Protein AF-A0A9P6UNX4-F1 (afdb_monomer_lite)

Radius of gyration: 16.59 Å; chains: 1; bounding box: 33×43×35 Å

Organism: NCBI:txid64522

Secondary structure (DSSP, 8-state):
---HHHHTTSHHHHTTTTHHHHHS-TT--EEE-TTSPP-SSEEEPPSS--HHHHHHHHHHHHHHHHHHHHHHHHHHH-GGGGS---------GGGGS--

pLDDT: mean 73.72, std 16.14, range [35.56, 93.69]

Sequence (99 aa):
MHNSTAYKRIYLYQDEATFPRQLFQGHEYLLADAAYSLSETVMPRYRNGTSGQVRFNSLLGSIRATIENAFGMLQLKFQSLQNHPVQVHCRSVLDSVAS

Foldseek 3Di:
DDDLVVVCVDPCNVCVPPPCPVPDDQPAADEADPSDDDDSRYDYQDPDDDPVSVVVNVVSVVVVVVVVVVVVVVCVVDVVVVPDPPPPDDDPPPPPPPD

Structure (mmCIF, N/CA/C/O backbone):
data_AF-A0A9P6UNX4-F1
#
_entry.id   AF-A0A9P6UNX4-F1
#
loop_
_atom_site.group_PDB
_atom_site.id
_atom_site.type_symbol
_atom_site.label_atom_id
_atom_site.label_alt_id
_atom_site.label_comp_id
_atom_site.label_asym_id
_atom_site.label_entity_id
_atom_site.label_seq_id
_atom_site.pdbx_PDB_ins_code
_atom_site.Cartn_x
_atom_site.Cartn_y
_atom_site.Cartn_z
_atom_site.occupancy
_atom_site.B_iso_or_equiv
_atom_site.auth_seq_id
_atom_site.auth_comp_id
_atom_site.auth_asym_id
_atom_site.auth_atom_id
_atom_site.pdbx_PDB_model_num
ATOM 1 N N . MET A 1 1 ? 1.716 3.872 14.802 1.00 39.97 1 MET A N 1
ATOM 2 C CA . MET A 1 1 ? 2.881 2.966 14.937 1.00 39.97 1 MET A CA 1
ATOM 3 C C . MET A 1 1 ? 2.627 1.763 14.027 1.00 39.97 1 MET A C 1
ATOM 5 O O . MET A 1 1 ? 1.689 1.024 14.288 1.00 39.97 1 MET A O 1
ATOM 9 N N . HIS A 1 2 ? 3.334 1.628 12.899 1.00 45.84 2 HIS A N 1
ATOM 10 C CA . HIS A 1 2 ? 3.086 0.542 11.935 1.00 45.84 2 HIS A CA 1
ATOM 11 C C . HIS A 1 2 ? 3.782 -0.733 12.430 1.00 45.84 2 HIS A C 1
ATOM 13 O O . HIS A 1 2 ? 5.003 -0.845 12.362 1.00 45.84 2 HIS A O 1
ATOM 19 N N . ASN A 1 3 ? 3.016 -1.667 12.996 1.00 48.94 3 ASN A N 1
ATOM 20 C CA . ASN A 1 3 ? 3.547 -2.916 13.536 1.00 48.94 3 ASN A CA 1
ATOM 21 C C . ASN A 1 3 ? 3.634 -3.963 12.416 1.00 48.94 3 ASN A C 1
ATOM 23 O O . ASN A 1 3 ? 2.661 -4.662 12.139 1.00 48.94 3 ASN A O 1
ATOM 27 N N . SER A 1 4 ? 4.796 -4.076 11.768 1.00 54.12 4 SER A N 1
ATOM 28 C CA . SER A 1 4 ? 5.061 -5.085 10.725 1.00 54.12 4 SER A CA 1
ATOM 29 C C . SER A 1 4 ? 4.786 -6.519 11.202 1.00 54.12 4 SER A C 1
ATOM 31 O O . SER A 1 4 ? 4.428 -7.385 10.409 1.00 54.12 4 SER A O 1
ATOM 33 N N . THR A 1 5 ? 4.853 -6.760 12.513 1.00 59.97 5 THR A N 1
ATOM 34 C CA . THR A 1 5 ? 4.509 -8.036 13.154 1.00 59.97 5 THR A CA 1
ATOM 35 C C . THR A 1 5 ? 3.028 -8.394 13.029 1.00 59.97 5 THR A C 1
ATOM 37 O O . THR A 1 5 ? 2.699 -9.572 12.943 1.00 59.97 5 THR A O 1
ATOM 40 N N . ALA A 1 6 ? 2.123 -7.408 13.015 1.00 61.56 6 ALA A N 1
ATOM 41 C CA . ALA A 1 6 ? 0.691 -7.656 12.840 1.00 61.56 6 ALA A CA 1
ATOM 42 C C . ALA A 1 6 ? 0.386 -8.123 11.412 1.00 61.56 6 ALA A C 1
ATOM 44 O O . ALA A 1 6 ? -0.403 -9.041 11.225 1.00 61.56 6 ALA A O 1
ATOM 45 N N . TYR A 1 7 ? 1.082 -7.561 10.420 1.00 62.56 7 TYR A N 1
ATOM 46 C CA . TYR A 1 7 ? 0.965 -8.010 9.036 1.00 62.56 7 TYR A CA 1
ATOM 47 C C . TYR A 1 7 ? 1.495 -9.440 8.845 1.00 62.56 7 TYR A C 1
ATOM 49 O O . TYR A 1 7 ? 0.840 -10.268 8.228 1.00 62.56 7 TYR A O 1
ATOM 57 N N . LYS A 1 8 ? 2.614 -9.803 9.484 1.00 65.56 8 LYS A N 1
ATOM 58 C CA . LYS A 1 8 ? 3.103 -11.196 9.447 1.00 65.56 8 LYS A CA 1
ATOM 59 C C . LYS A 1 8 ? 2.153 -12.219 10.089 1.00 65.56 8 LYS A C 1
ATOM 61 O O . LYS A 1 8 ? 2.357 -13.425 9.968 1.00 65.56 8 LYS A O 1
ATOM 66 N N . ARG A 1 9 ? 1.147 -11.744 10.825 1.00 64.31 9 ARG A N 1
ATOM 67 C CA . ARG A 1 9 ? 0.146 -12.564 11.514 1.00 64.31 9 ARG A CA 1
ATOM 68 C C . ARG A 1 9 ? -1.167 -12.692 10.754 1.00 64.31 9 ARG A C 1
ATOM 70 O O . ARG A 1 9 ? -1.991 -13.501 11.164 1.00 64.31 9 ARG A O 1
ATOM 77 N N . ILE A 1 10 ? -1.382 -11.917 9.691 1.00 66.56 10 ILE A N 1
ATOM 78 C CA . ILE A 1 10 ? -2.589 -12.064 8.879 1.00 66.56 10 ILE A CA 1
ATOM 79 C C . ILE A 1 10 ? -2.389 -13.149 7.822 1.00 66.56 10 ILE A C 1
ATOM 81 O O . ILE A 1 10 ? -1.295 -13.316 7.282 1.00 66.56 10 ILE A O 1
ATOM 85 N N . TYR A 1 11 ? -3.469 -13.868 7.517 1.00 65.25 11 TYR A N 1
ATOM 86 C CA . TYR A 1 11 ? -3.471 -15.000 6.585 1.00 65.25 11 TYR A CA 1
ATOM 87 C C . TYR A 1 11 ? -2.917 -14.636 5.194 1.00 65.25 11 TYR A C 1
ATOM 89 O O . TYR A 1 11 ? -2.206 -15.431 4.590 1.00 65.25 11 TYR A O 1
ATOM 97 N N . LEU A 1 12 ? -3.115 -13.377 4.773 1.00 65.44 12 LEU A N 1
ATOM 98 C CA . LEU A 1 12 ? -2.526 -12.783 3.565 1.00 65.44 12 LEU A CA 1
ATOM 99 C C . LEU A 1 12 ? -0.999 -12.957 3.454 1.00 65.44 12 LEU A C 1
ATOM 101 O O . LEU A 1 12 ? -0.497 -13.071 2.344 1.00 65.44 12 LEU A O 1
ATOM 105 N N . TYR A 1 13 ? -0.270 -12.949 4.575 1.00 66.19 13 TYR A N 1
ATOM 106 C CA . TYR A 1 13 ? 1.191 -13.087 4.595 1.00 66.19 13 TYR A CA 1
ATOM 107 C C . TYR A 1 13 ? 1.664 -14.512 4.910 1.00 66.19 13 TYR A C 1
ATOM 109 O O . TYR A 1 13 ? 2.759 -14.900 4.523 1.00 66.19 13 TYR A O 1
ATOM 117 N N . GLN A 1 14 ? 0.883 -15.291 5.663 1.00 65.00 14 GLN A N 1
ATOM 118 C CA . GLN A 1 14 ? 1.306 -16.628 6.103 1.00 65.00 14 GLN A CA 1
ATOM 119 C C . GLN A 1 14 ? 1.151 -17.696 5.019 1.00 65.00 14 GLN A C 1
ATOM 121 O O . GLN A 1 14 ? 1.857 -18.699 5.060 1.00 65.00 14 GLN A O 1
ATOM 126 N N . ASP A 1 15 ? 0.261 -17.470 4.054 1.00 64.94 15 ASP A N 1
ATOM 127 C CA . ASP A 1 15 ? -0.030 -18.404 2.970 1.00 64.94 15 ASP A CA 1
ATOM 128 C C . ASP A 1 15 ? 0.245 -17.766 1.596 1.00 64.94 15 ASP A C 1
ATOM 130 O O . ASP A 1 15 ? -0.613 -17.716 0.713 1.00 64.94 15 ASP A O 1
ATOM 134 N N . GLU A 1 16 ? 1.462 -17.237 1.410 1.00 57.22 16 GLU A N 1
ATOM 135 C CA . GLU A 1 16 ? 1.897 -16.629 0.137 1.00 57.22 16 GLU A CA 1
ATOM 136 C C . GLU A 1 16 ? 1.832 -17.608 -1.053 1.00 57.22 16 GLU A C 1
ATOM 138 O O . GLU A 1 16 ? 1.761 -17.174 -2.200 1.00 57.22 16 GLU A O 1
ATOM 143 N N . ALA A 1 17 ? 1.831 -18.922 -0.811 1.00 55.34 17 ALA A N 1
ATOM 144 C CA . ALA A 1 17 ? 1.780 -19.928 -1.870 1.00 55.34 17 ALA A CA 1
ATOM 145 C C . ALA A 1 17 ? 0.356 -20.176 -2.401 1.00 55.34 17 ALA A C 1
ATOM 147 O O . ALA A 1 17 ? 0.183 -20.398 -3.603 1.00 55.34 17 ALA A O 1
ATOM 148 N N . THR A 1 18 ? -0.660 -20.126 -1.533 1.00 55.09 18 THR A N 1
ATOM 149 C CA . THR A 1 18 ? -2.036 -20.531 -1.877 1.00 55.09 18 THR A CA 1
ATOM 150 C C . THR A 1 18 ? -2.961 -19.330 -2.057 1.00 55.09 18 THR A C 1
ATOM 152 O O . THR A 1 18 ? -3.838 -19.335 -2.921 1.00 55.09 18 THR A O 1
ATOM 155 N N . PHE A 1 19 ? -2.750 -18.264 -1.285 1.00 62.47 19 PHE A N 1
ATOM 156 C CA . PHE A 1 19 ? -3.707 -17.168 -1.169 1.00 62.47 19 PHE A CA 1
ATOM 157 C C . PHE A 1 19 ? -3.685 -16.161 -2.332 1.00 62.47 19 PHE A C 1
ATOM 159 O O . PHE A 1 19 ? -4.763 -15.798 -2.813 1.00 62.47 19 PHE A O 1
ATOM 166 N N . PRO A 1 20 ? -2.517 -15.737 -2.868 1.00 61.56 20 PRO A N 1
ATOM 167 C CA . PRO A 1 20 ? -2.475 -14.783 -3.973 1.00 61.56 20 PRO A CA 1
ATOM 168 C C . PRO A 1 20 ? -3.242 -15.246 -5.213 1.00 61.56 20 PRO A C 1
ATOM 170 O O . PRO A 1 20 ? -3.939 -14.450 -5.828 1.00 61.56 20 PRO A O 1
ATOM 173 N N . ARG A 1 21 ? -3.172 -16.544 -5.539 1.00 62.41 21 ARG A N 1
ATOM 174 C CA . ARG A 1 21 ? -3.812 -17.121 -6.734 1.00 62.41 21 ARG A CA 1
ATOM 175 C C . ARG A 1 21 ? -5.327 -17.270 -6.615 1.00 62.41 21 ARG A C 1
ATOM 177 O O . ARG A 1 21 ? -5.994 -17.420 -7.631 1.00 62.41 21 ARG A O 1
ATOM 184 N N . GLN A 1 22 ? -5.855 -17.297 -5.391 1.00 65.06 22 GLN A N 1
ATOM 185 C CA . GLN A 1 22 ? -7.287 -17.472 -5.137 1.00 65.06 22 GLN A CA 1
ATOM 186 C C . GLN A 1 22 ? -8.014 -16.137 -4.964 1.00 65.06 22 GLN A C 1
ATOM 188 O O . GLN A 1 22 ? -9.201 -16.059 -5.273 1.00 65.06 22 GLN A O 1
ATOM 193 N N . LEU A 1 23 ? -7.321 -15.103 -4.471 1.00 67.06 23 LEU A N 1
ATOM 194 C CA . LEU A 1 23 ? -7.927 -13.802 -4.182 1.00 67.06 23 LEU A CA 1
ATOM 195 C C . LEU A 1 23 ? -7.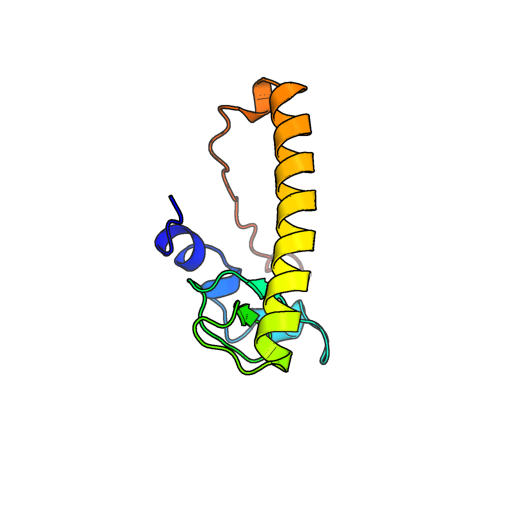685 -12.743 -5.255 1.00 67.06 23 LEU A C 1
ATOM 197 O O . LEU A 1 23 ? -8.508 -11.845 -5.392 1.00 67.06 23 LEU A O 1
ATOM 201 N N . PHE A 1 24 ? -6.559 -12.831 -5.965 1.00 72.69 24 PHE A N 1
ATOM 202 C CA . PHE A 1 24 ? -6.192 -11.892 -7.014 1.00 72.69 24 PHE A CA 1
ATOM 203 C C . PHE A 1 24 ? -6.221 -12.611 -8.361 1.00 72.69 24 PHE A C 1
ATOM 205 O O . PHE A 1 24 ? -5.559 -13.631 -8.565 1.00 72.69 24 PHE A O 1
ATOM 212 N N . GLN A 1 25 ? -6.986 -12.074 -9.303 1.00 77.19 25 GLN A N 1
ATOM 213 C CA . GLN A 1 25 ? -6.876 -12.434 -10.712 1.00 77.19 25 GLN A CA 1
ATOM 214 C C . GLN A 1 25 ? -5.580 -11.843 -11.292 1.00 77.19 25 GLN A C 1
ATOM 216 O O . GLN A 1 25 ? -4.959 -10.978 -10.680 1.00 77.19 25 GLN A O 1
ATOM 221 N N . GLY A 1 26 ? -5.155 -12.284 -12.484 1.00 75.50 26 GLY A N 1
ATOM 222 C CA . GLY A 1 26 ? -3.815 -12.012 -13.046 1.00 75.50 26 GLY A CA 1
ATOM 223 C C . GLY A 1 26 ? -3.379 -10.540 -13.200 1.00 75.50 26 GLY A C 1
ATOM 224 O O . GLY A 1 26 ? -2.243 -10.289 -13.595 1.00 75.50 26 GLY A O 1
ATOM 225 N N . HIS A 1 27 ? -4.244 -9.573 -12.887 1.00 80.25 27 HIS A N 1
ATOM 226 C CA . HIS A 1 27 ? -3.972 -8.134 -12.936 1.00 80.25 27 HIS A CA 1
ATOM 227 C C . HIS A 1 27 ? -4.429 -7.379 -11.680 1.00 80.25 27 HIS A C 1
ATOM 229 O O . HIS A 1 27 ? -4.547 -6.152 -11.703 1.00 80.25 27 HIS A O 1
ATOM 235 N N . GLU A 1 28 ? -4.713 -8.090 -10.594 1.00 82.75 28 GLU A N 1
ATOM 236 C CA . GLU A 1 28 ? -5.113 -7.485 -9.333 1.00 82.75 28 GLU A CA 1
ATOM 237 C C . GLU A 1 28 ? -3.927 -7.437 -8.371 1.00 82.75 28 GLU A C 1
ATOM 239 O O . GLU A 1 28 ? -3.160 -8.390 -8.237 1.00 82.75 28 GLU A O 1
ATOM 244 N N . TYR A 1 29 ? -3.778 -6.298 -7.697 1.00 83.69 29 TYR A N 1
ATOM 245 C CA . TYR A 1 29 ? -2.651 -6.038 -6.813 1.00 83.69 29 TYR A CA 1
ATOM 246 C C . TYR A 1 29 ? -3.135 -5.421 -5.505 1.00 83.69 29 TYR A C 1
ATOM 248 O O . TYR A 1 29 ? -3.932 -4.480 -5.488 1.00 83.69 29 TYR A O 1
ATOM 256 N N . LEU A 1 30 ? -2.586 -5.901 -4.396 1.00 83.88 30 LEU A N 1
ATOM 257 C CA . LEU A 1 30 ? -2.671 -5.263 -3.098 1.00 83.88 30 LEU A CA 1
ATOM 258 C C . LEU A 1 30 ? -1.699 -4.084 -3.046 1.00 83.88 30 LEU A C 1
ATOM 260 O O . LEU A 1 30 ? -0.479 -4.257 -3.049 1.00 83.88 30 LEU A O 1
ATOM 264 N N . LEU A 1 31 ? -2.245 -2.875 -2.946 1.00 87.62 31 LEU A N 1
ATOM 265 C CA . LEU A 1 31 ? -1.450 -1.675 -2.719 1.00 87.62 31 LEU A CA 1
ATOM 266 C C . LEU A 1 31 ? -1.061 -1.592 -1.243 1.00 87.62 31 LEU A C 1
ATOM 268 O O . LEU A 1 31 ? -1.926 -1.564 -0.366 1.00 87.62 31 LEU A O 1
ATOM 272 N N . ALA A 1 32 ? 0.240 -1.545 -0.971 1.00 82.38 32 ALA A N 1
ATOM 273 C CA . ALA A 1 32 ? 0.759 -1.700 0.379 1.00 82.38 32 ALA A CA 1
ATOM 274 C C . ALA A 1 32 ? 1.705 -0.568 0.805 1.00 82.38 32 ALA A C 1
ATOM 276 O O . ALA A 1 32 ? 2.237 0.200 -0.002 1.00 82.38 32 ALA A O 1
ATOM 277 N N . ASP A 1 33 ? 1.926 -0.459 2.114 1.00 81.88 33 ASP A N 1
ATOM 278 C CA . ASP A 1 33 ? 2.915 0.469 2.661 1.00 81.88 33 ASP A CA 1
ATOM 279 C C . ASP A 1 33 ? 4.348 -0.006 2.342 1.00 81.88 33 ASP A C 1
ATOM 281 O O . ASP A 1 33 ? 4.587 -1.176 2.052 1.00 81.88 33 ASP A O 1
ATOM 285 N N . ALA A 1 34 ? 5.333 0.886 2.449 1.00 79.56 34 ALA A N 1
ATOM 286 C CA . ALA A 1 34 ? 6.749 0.575 2.253 1.00 79.56 34 ALA A CA 1
ATOM 287 C C . ALA A 1 34 ? 7.320 -0.418 3.290 1.00 79.56 34 ALA A C 1
ATOM 289 O O . ALA A 1 34 ? 8.477 -0.834 3.173 1.00 79.56 34 ALA A O 1
ATOM 290 N N . ALA A 1 35 ? 6.559 -0.754 4.337 1.00 76.25 35 ALA A N 1
ATOM 291 C CA . ALA A 1 35 ? 6.879 -1.824 5.283 1.00 76.25 35 ALA A CA 1
ATOM 292 C C . ALA A 1 35 ? 6.641 -3.243 4.724 1.00 76.25 35 ALA A C 1
ATOM 294 O O . ALA A 1 35 ? 7.094 -4.210 5.336 1.00 76.25 35 ALA A O 1
ATOM 295 N N . TYR A 1 36 ? 5.932 -3.368 3.600 1.00 77.56 36 TYR A N 1
ATOM 296 C CA . TYR A 1 36 ? 5.592 -4.639 2.967 1.00 77.56 36 TYR A CA 1
ATOM 297 C C . TYR A 1 36 ? 6.653 -5.019 1.930 1.00 77.56 36 TYR A C 1
ATOM 299 O O . TYR A 1 36 ? 7.255 -4.149 1.296 1.00 77.56 36 TYR A O 1
ATOM 307 N N . SER A 1 37 ? 6.876 -6.322 1.756 1.00 80.50 37 SER A N 1
ATOM 308 C CA . SER A 1 37 ? 7.730 -6.844 0.686 1.00 80.50 37 SER A CA 1
ATOM 309 C C . SER A 1 37 ? 6.994 -6.803 -0.654 1.00 80.50 37 SER A C 1
ATOM 311 O O . SER A 1 37 ? 5.788 -7.034 -0.704 1.00 80.50 37 SER A O 1
ATOM 313 N N . LEU A 1 38 ? 7.725 -6.515 -1.731 1.00 84.44 38 LEU A N 1
ATOM 314 C CA . LEU A 1 38 ? 7.219 -6.628 -3.100 1.00 84.44 38 LEU A CA 1
ATOM 315 C C . LEU A 1 38 ? 7.015 -8.110 -3.448 1.00 84.44 38 LEU A C 1
ATOM 317 O O . LEU A 1 38 ? 7.916 -8.915 -3.213 1.00 84.44 38 LEU A O 1
ATOM 321 N N . SER A 1 39 ? 5.870 -8.446 -4.035 1.00 79.88 39 SER A N 1
ATOM 322 C CA . SER A 1 39 ? 5.571 -9.779 -4.572 1.00 79.88 39 SER A CA 1
ATOM 323 C C . SER A 1 39 ? 4.753 -9.669 -5.865 1.00 79.88 39 SER A C 1
ATOM 325 O O . SER A 1 39 ? 4.468 -8.563 -6.323 1.00 79.88 39 SER A O 1
ATOM 327 N N . GLU A 1 40 ? 4.373 -10.802 -6.466 1.00 80.44 40 GLU A N 1
ATOM 328 C CA . GLU A 1 40 ? 3.555 -10.830 -7.692 1.00 80.44 40 GLU A CA 1
ATOM 329 C C . GLU A 1 40 ? 2.214 -10.101 -7.540 1.00 80.44 40 GLU A C 1
ATOM 331 O O . GLU A 1 40 ? 1.728 -9.509 -8.498 1.00 80.44 40 GLU A O 1
ATOM 336 N N . THR A 1 41 ? 1.637 -10.107 -6.339 1.00 79.88 41 THR A N 1
ATOM 337 C CA . THR A 1 41 ? 0.327 -9.508 -6.060 1.00 79.88 41 THR A CA 1
ATOM 338 C C . THR A 1 41 ? 0.386 -8.390 -5.026 1.00 79.88 41 THR A C 1
ATOM 340 O O . THR A 1 41 ? -0.633 -7.762 -4.772 1.00 79.88 41 THR A O 1
ATOM 343 N N . VAL A 1 42 ? 1.544 -8.094 -4.424 1.00 83.19 42 VAL A N 1
ATOM 344 C CA . VAL A 1 42 ? 1.691 -7.021 -3.427 1.00 83.19 42 VAL A CA 1
ATOM 345 C C . VAL A 1 42 ? 2.629 -5.949 -3.954 1.00 83.19 42 VAL A C 1
ATOM 347 O O . VAL A 1 42 ? 3.819 -6.188 -4.155 1.00 83.19 42 VAL A O 1
ATOM 350 N N . MET A 1 43 ? 2.101 -4.738 -4.116 1.00 88.38 43 MET A N 1
ATOM 351 C CA . MET A 1 43 ? 2.826 -3.582 -4.627 1.00 88.38 43 MET A CA 1
ATOM 352 C C . MET A 1 43 ? 3.014 -2.534 -3.518 1.00 88.38 43 MET A C 1
ATOM 354 O O . MET A 1 43 ? 2.125 -1.705 -3.283 1.00 88.38 43 MET A O 1
ATOM 358 N N . PRO A 1 44 ? 4.153 -2.554 -2.800 1.00 88.25 44 PRO A N 1
ATOM 359 C CA . PRO A 1 44 ? 4.447 -1.566 -1.777 1.00 88.25 44 PRO A CA 1
ATOM 360 C C . PRO A 1 44 ? 4.800 -0.207 -2.389 1.00 88.25 44 PRO A C 1
ATOM 362 O O . PRO A 1 44 ? 5.298 -0.100 -3.512 1.00 88.25 44 PRO A O 1
ATOM 365 N N . ARG A 1 45 ? 4.616 0.855 -1.601 1.00 89.81 45 ARG A N 1
ATOM 366 C CA . ARG A 1 45 ? 5.149 2.186 -1.917 1.00 89.81 45 ARG A CA 1
ATOM 367 C C . ARG A 1 45 ? 6.665 2.120 -2.159 1.00 89.81 45 ARG A C 1
ATOM 369 O O . ARG A 1 45 ? 7.415 1.584 -1.342 1.00 89.81 45 ARG A O 1
ATOM 376 N N . TYR A 1 46 ? 7.135 2.776 -3.219 1.00 89.69 46 TYR A N 1
ATOM 377 C CA . TYR A 1 46 ? 8.566 2.904 -3.500 1.00 89.69 46 TYR A CA 1
ATOM 378 C C . TYR A 1 46 ? 9.242 3.844 -2.494 1.00 89.69 46 TYR A C 1
ATOM 380 O O . TYR A 1 46 ? 8.746 4.940 -2.248 1.00 89.69 46 TYR A O 1
ATOM 388 N N . ARG A 1 47 ? 10.395 3.458 -1.934 1.00 82.88 47 ARG A N 1
ATOM 389 C CA . ARG A 1 47 ? 11.165 4.334 -1.025 1.00 82.88 47 ARG A CA 1
ATOM 390 C C . ARG A 1 47 ? 11.976 5.389 -1.782 1.00 82.88 47 ARG A C 1
ATOM 392 O O . ARG A 1 47 ? 11.921 6.555 -1.421 1.00 82.88 47 ARG A O 1
ATOM 399 N N . ASN A 1 48 ? 12.648 4.978 -2.860 1.00 81.44 48 ASN A N 1
ATOM 400 C CA . ASN A 1 48 ? 13.451 5.833 -3.739 1.00 81.44 48 ASN A CA 1
ATOM 401 C C . ASN A 1 48 ? 13.028 5.575 -5.187 1.00 81.44 48 ASN A C 1
ATOM 403 O O . ASN A 1 48 ? 13.475 4.607 -5.797 1.00 81.44 48 ASN A O 1
ATOM 407 N N . GLY A 1 49 ? 12.095 6.384 -5.688 1.00 78.00 49 GLY A N 1
ATOM 408 C CA . GLY A 1 49 ? 11.450 6.145 -6.973 1.00 78.00 49 GLY A CA 1
ATOM 409 C C . GLY A 1 49 ? 11.995 6.999 -8.118 1.00 78.00 49 GLY A C 1
ATOM 410 O O . GLY A 1 49 ? 12.349 8.157 -7.916 1.00 78.00 49 GLY A O 1
ATOM 411 N N . THR A 1 50 ? 11.974 6.469 -9.341 1.00 90.50 50 THR A N 1
ATOM 412 C CA . THR A 1 50 ? 12.000 7.271 -10.576 1.00 90.50 50 THR A CA 1
ATOM 413 C C . THR A 1 50 ? 10.755 8.167 -10.668 1.00 90.50 50 THR A C 1
ATOM 415 O O . THR A 1 50 ? 9.803 8.008 -9.901 1.00 90.50 50 THR A O 1
ATOM 418 N N . SER A 1 51 ? 10.706 9.099 -11.625 1.00 89.06 51 SER A N 1
ATOM 419 C CA . SER A 1 51 ? 9.564 10.019 -11.802 1.00 89.06 51 SER A CA 1
ATOM 420 C C . SER A 1 51 ? 8.202 9.303 -11.870 1.00 89.06 51 SER A C 1
ATOM 422 O O . SER A 1 51 ? 7.236 9.743 -11.242 1.00 89.06 51 SER A O 1
ATOM 424 N N . GLY A 1 52 ? 8.129 8.155 -12.553 1.00 90.19 52 GLY A N 1
ATOM 425 C CA . GLY A 1 52 ? 6.920 7.327 -12.616 1.00 90.19 52 GLY A CA 1
ATOM 426 C C . GLY A 1 52 ? 6.527 6.720 -11.264 1.00 90.19 52 GLY A C 1
ATOM 427 O O . GLY A 1 52 ? 5.355 6.730 -10.891 1.00 90.19 52 GLY A O 1
ATOM 428 N N . GLN A 1 53 ? 7.508 6.262 -10.487 1.0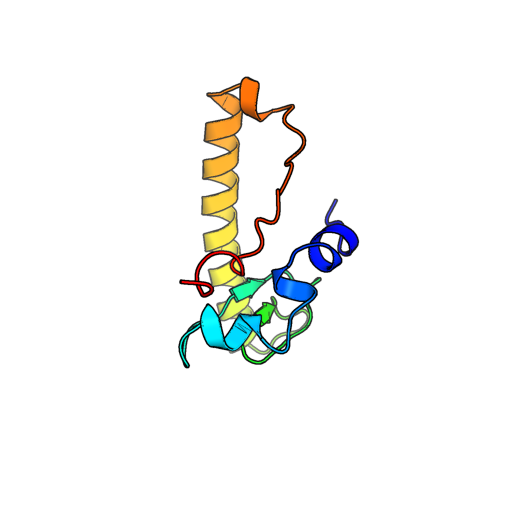0 91.31 53 GLN A N 1
ATOM 429 C CA . GLN A 1 53 ? 7.299 5.691 -9.153 1.00 91.31 53 GLN A CA 1
ATOM 430 C C . GLN A 1 53 ? 6.902 6.765 -8.129 1.00 91.31 53 GLN A C 1
ATOM 432 O O . GLN A 1 53 ? 6.071 6.511 -7.258 1.00 91.31 53 GLN A O 1
ATOM 437 N N . VAL A 1 54 ? 7.414 7.993 -8.265 1.00 92.31 54 VAL A N 1
ATOM 438 C CA . VAL A 1 54 ? 6.966 9.145 -7.465 1.00 92.31 54 VAL A CA 1
ATOM 439 C C . VAL A 1 54 ? 5.502 9.471 -7.761 1.00 92.31 54 VAL A C 1
ATOM 441 O O . VAL A 1 54 ? 4.716 9.658 -6.831 1.00 92.31 54 VAL A O 1
ATOM 444 N N . ARG A 1 55 ? 5.100 9.473 -9.040 1.00 93.19 55 ARG A N 1
ATOM 445 C CA . ARG A 1 55 ? 3.695 9.674 -9.430 1.00 93.19 55 ARG A CA 1
ATOM 446 C C . ARG A 1 55 ? 2.789 8.578 -8.867 1.00 93.19 55 ARG A C 1
ATOM 448 O O . ARG A 1 55 ? 1.740 8.892 -8.310 1.00 93.19 55 ARG A O 1
ATOM 455 N N . PHE A 1 56 ? 3.209 7.317 -8.953 1.00 91.62 56 PHE A N 1
ATOM 456 C CA . PHE A 1 56 ? 2.504 6.199 -8.322 1.00 91.62 56 PHE A CA 1
ATOM 457 C C . PHE A 1 56 ? 2.346 6.410 -6.807 1.00 91.62 56 PHE A C 1
ATOM 459 O O . PHE A 1 56 ? 1.236 6.349 -6.284 1.00 91.62 56 PHE A O 1
ATOM 466 N N . ASN A 1 57 ? 3.431 6.745 -6.104 1.00 92.38 57 ASN A N 1
ATOM 467 C CA . ASN A 1 57 ? 3.413 6.986 -4.660 1.00 92.38 57 ASN A CA 1
ATOM 468 C C . ASN A 1 57 ? 2.488 8.141 -4.249 1.00 92.38 57 ASN A C 1
ATOM 470 O O . ASN A 1 57 ? 1.899 8.094 -3.164 1.00 92.38 57 ASN A O 1
ATOM 474 N N . SER A 1 58 ? 2.395 9.178 -5.087 1.00 92.38 58 SER A N 1
ATOM 475 C CA . SER A 1 58 ? 1.505 10.324 -4.890 1.00 92.38 58 SER A CA 1
ATOM 476 C C . SER A 1 58 ? 0.037 9.907 -4.990 1.00 92.38 58 SER A C 1
ATOM 478 O O . SER A 1 58 ? -0.736 10.190 -4.074 1.00 92.38 58 SER A O 1
ATOM 480 N N . LEU A 1 59 ? -0.327 9.144 -6.026 1.00 93.12 59 LEU A N 1
ATOM 481 C CA . LEU A 1 59 ? -1.678 8.596 -6.191 1.00 93.12 59 LEU A CA 1
ATOM 482 C C . LEU A 1 59 ? -2.056 7.671 -5.028 1.00 93.12 59 LEU A C 1
ATOM 484 O O . LEU A 1 59 ? -3.106 7.848 -4.413 1.00 93.12 59 LEU A O 1
ATOM 488 N N . LEU A 1 60 ? -1.161 6.748 -4.665 1.00 91.81 60 LEU A N 1
ATOM 489 C CA . LEU A 1 60 ? -1.351 5.859 -3.519 1.00 91.81 60 LEU A CA 1
ATOM 490 C C . LEU A 1 60 ? -1.532 6.647 -2.211 1.00 91.81 60 LEU A C 1
ATOM 492 O O . LEU A 1 60 ? -2.382 6.316 -1.388 1.00 91.81 60 LEU A O 1
ATOM 496 N N . GLY A 1 61 ? -0.757 7.720 -2.029 1.00 90.50 61 GLY A N 1
ATOM 497 C CA . GLY A 1 61 ? -0.885 8.619 -0.883 1.00 90.50 61 GLY A CA 1
ATOM 498 C C . GLY A 1 61 ? -2.234 9.338 -0.829 1.00 90.50 61 GLY A C 1
ATOM 499 O O . GLY A 1 61 ? -2.820 9.436 0.244 1.00 90.50 61 GLY A O 1
ATOM 500 N N . SER A 1 62 ? -2.745 9.796 -1.973 1.00 92.69 62 SER A N 1
ATOM 501 C CA . SER A 1 62 ? -4.051 10.457 -2.062 1.00 92.69 62 SER A CA 1
ATOM 502 C C . SER A 1 62 ? -5.193 9.514 -1.683 1.00 92.69 62 SER A C 1
ATOM 504 O O . SER A 1 62 ? -6.017 9.873 -0.845 1.00 92.69 62 SER A O 1
ATOM 506 N N . ILE A 1 63 ? -5.193 8.287 -2.215 1.00 90.25 63 ILE A N 1
ATOM 507 C CA . ILE A 1 63 ? -6.194 7.261 -1.878 1.00 90.25 63 ILE A CA 1
ATOM 508 C C . ILE A 1 63 ? -6.167 6.963 -0.377 1.00 90.25 63 ILE A C 1
ATOM 510 O O . ILE A 1 63 ? -7.209 6.939 0.279 1.00 90.25 63 ILE A O 1
ATOM 514 N N . ARG A 1 64 ? -4.967 6.789 0.189 1.00 89.44 64 ARG A N 1
ATOM 515 C CA . ARG A 1 64 ? -4.792 6.545 1.622 1.00 89.44 64 ARG A CA 1
ATOM 516 C C . ARG A 1 64 ? -5.347 7.687 2.470 1.00 89.44 64 ARG A C 1
ATOM 518 O O . ARG A 1 64 ? -6.062 7.411 3.425 1.00 89.44 64 ARG A O 1
ATOM 525 N N . ALA A 1 65 ? -5.071 8.938 2.105 1.00 90.56 65 ALA A N 1
ATOM 526 C CA . ALA A 1 65 ? -5.598 10.094 2.823 1.00 90.56 65 ALA A CA 1
ATOM 527 C C . ALA A 1 65 ? -7.137 10.114 2.818 1.00 90.56 65 ALA A C 1
ATOM 529 O O . ALA A 1 65 ? -7.754 10.372 3.848 1.00 90.56 65 ALA A O 1
ATOM 530 N N . THR A 1 66 ? -7.774 9.780 1.691 1.00 93.69 66 THR A N 1
ATOM 531 C CA . THR A 1 66 ? -9.238 9.654 1.613 1.00 93.69 66 THR A CA 1
ATOM 532 C C . THR A 1 66 ? -9.767 8.559 2.539 1.00 93.69 66 THR A C 1
ATOM 534 O O . THR A 1 66 ? -10.731 8.793 3.267 1.00 93.69 66 THR A O 1
ATOM 537 N N . ILE A 1 67 ? -9.130 7.386 2.548 1.00 88.31 67 ILE A N 1
ATOM 538 C CA . ILE A 1 67 ? -9.516 6.253 3.401 1.00 88.31 67 ILE A CA 1
ATOM 539 C C . ILE A 1 67 ? -9.342 6.597 4.886 1.00 88.31 67 ILE A C 1
ATOM 541 O O . ILE A 1 67 ? -10.258 6.383 5.677 1.00 88.31 67 ILE A O 1
ATOM 545 N N . GLU A 1 68 ? -8.197 7.161 5.272 1.00 89.50 68 GLU A N 1
ATOM 546 C CA . GLU A 1 68 ? -7.907 7.564 6.654 1.00 89.50 68 GLU A CA 1
ATOM 547 C C . GLU A 1 68 ? -8.881 8.642 7.140 1.00 89.50 68 GLU A C 1
ATOM 549 O O . GLU A 1 68 ? -9.398 8.538 8.251 1.00 89.50 68 GLU A O 1
ATOM 554 N N . ASN A 1 69 ? -9.216 9.619 6.291 1.00 91.75 69 ASN A N 1
ATOM 555 C CA . ASN A 1 69 ? -10.231 10.624 6.605 1.00 91.75 69 ASN A CA 1
ATOM 556 C C . ASN A 1 69 ? -11.615 9.991 6.799 1.00 91.75 69 ASN A C 1
ATOM 558 O O . ASN A 1 69 ? -12.312 10.321 7.758 1.00 91.75 69 ASN A O 1
ATOM 562 N N . ALA A 1 70 ? -12.014 9.062 5.926 1.00 91.50 70 ALA A N 1
ATOM 563 C CA . ALA A 1 70 ? -13.281 8.349 6.062 1.00 91.50 70 ALA A CA 1
ATOM 564 C C . ALA A 1 70 ? -13.343 7.543 7.368 1.00 91.50 70 ALA A C 1
ATOM 566 O O . ALA A 1 70 ? -14.323 7.648 8.108 1.00 91.50 70 ALA A O 1
ATOM 567 N N . PHE A 1 71 ? -12.283 6.802 7.702 1.00 88.00 71 PHE A N 1
ATOM 568 C CA . PHE A 1 71 ? -12.195 6.086 8.975 1.00 88.00 71 PHE A CA 1
ATOM 569 C C . PHE A 1 71 ? -12.204 7.029 10.178 1.00 88.00 71 PHE A C 1
ATOM 571 O O . PHE A 1 71 ? -12.904 6.747 11.147 1.00 88.00 71 PHE A O 1
ATOM 578 N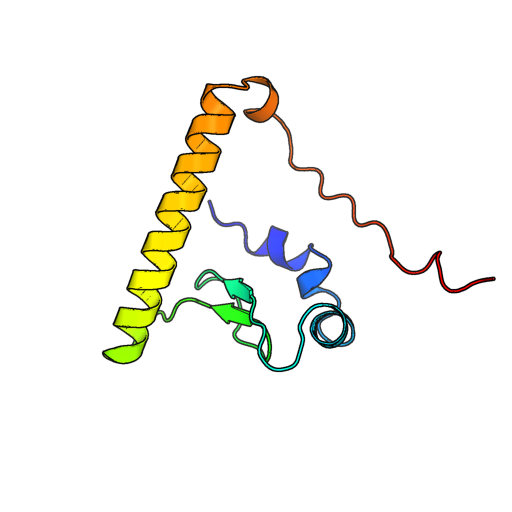 N . GLY A 1 72 ? -11.504 8.163 10.109 1.00 88.38 72 GLY A N 1
ATOM 579 C CA . GLY A 1 72 ? -11.529 9.182 11.156 1.00 88.38 72 GLY A CA 1
ATOM 580 C C . GLY A 1 72 ? -12.940 9.719 11.396 1.00 88.38 72 GLY A C 1
ATOM 581 O O . GLY A 1 72 ? -13.400 9.765 12.535 1.00 88.38 72 GLY A O 1
ATOM 582 N N . MET A 1 73 ? -13.683 10.031 10.330 1.00 91.38 73 MET A N 1
ATOM 583 C CA . MET A 1 73 ? -15.087 10.444 10.439 1.00 91.38 73 MET A CA 1
ATOM 584 C C . MET A 1 73 ? -15.963 9.354 11.070 1.00 91.38 73 MET A C 1
ATOM 586 O O . MET A 1 73 ? -16.794 9.653 11.929 1.00 91.38 73 MET A O 1
ATOM 590 N N . LEU A 1 74 ? -15.771 8.090 10.682 1.00 88.81 74 LEU A N 1
ATOM 591 C CA . LEU A 1 74 ? -16.503 6.964 11.266 1.00 88.81 74 LEU A CA 1
ATOM 592 C C . LEU A 1 74 ? -16.193 6.795 12.757 1.00 88.81 74 LEU A C 1
ATOM 594 O O . LEU A 1 74 ? -17.115 6.618 13.546 1.00 88.81 74 LEU A O 1
ATOM 598 N N . GLN A 1 75 ? -14.928 6.901 13.160 1.00 85.94 75 GLN A N 1
ATOM 599 C CA . GLN A 1 75 ? -14.510 6.799 14.561 1.00 85.94 75 GLN A CA 1
ATOM 600 C C . GLN A 1 75 ? -15.009 7.966 15.419 1.00 85.94 75 GLN A C 1
ATOM 602 O O . GLN A 1 75 ? -15.335 7.773 16.590 1.00 85.94 75 GLN A O 1
ATOM 607 N N . LEU A 1 76 ? -15.099 9.175 14.858 1.00 87.12 76 LEU A N 1
ATOM 608 C CA . LEU A 1 76 ? -15.689 10.328 15.544 1.00 87.12 76 LEU A CA 1
ATOM 609 C C . LEU A 1 76 ? -17.197 10.149 15.748 1.00 87.12 76 LEU A C 1
ATOM 611 O O . LEU A 1 76 ? -17.719 10.479 16.811 1.00 87.12 76 LEU A O 1
ATOM 615 N N . LYS A 1 77 ? -17.893 9.611 14.740 1.00 89.06 77 LYS A N 1
ATOM 616 C CA . LYS A 1 77 ? -19.345 9.407 14.781 1.00 89.06 77 LYS A CA 1
ATOM 617 C C . LYS A 1 77 ? -19.750 8.224 15.662 1.00 89.06 77 LYS A C 1
ATOM 619 O O . LYS A 1 77 ? -20.747 8.300 16.374 1.00 89.06 77 LYS A O 1
ATOM 624 N N . PHE A 1 78 ? -18.993 7.135 15.609 1.00 86.12 78 PHE A N 1
ATOM 625 C CA . PHE A 1 78 ? -19.271 5.903 16.336 1.00 86.12 78 PHE A CA 1
ATOM 626 C C . PHE A 1 78 ? -18.183 5.670 17.381 1.00 86.12 78 PHE A C 1
ATOM 628 O O . PHE A 1 78 ? -17.194 4.988 17.125 1.00 86.12 78 PHE A O 1
ATOM 635 N N . GLN A 1 79 ? -18.388 6.213 18.584 1.00 82.31 79 GLN A N 1
ATOM 636 C CA . GLN A 1 79 ? -17.436 6.079 19.695 1.00 82.31 79 GLN A CA 1
ATOM 637 C C . GLN A 1 79 ? -17.123 4.619 20.061 1.00 82.31 79 GLN A C 1
ATOM 639 O O . GLN A 1 79 ? -16.026 4.332 20.535 1.00 82.31 79 GLN A O 1
ATOM 644 N N . SER A 1 80 ? -18.034 3.678 19.779 1.00 80.06 80 SER A N 1
ATOM 645 C CA . SER A 1 80 ? -17.777 2.239 19.924 1.00 80.06 80 SER A CA 1
ATOM 646 C C . SER A 1 80 ? -16.561 1.768 19.118 1.00 80.06 80 SER A C 1
ATOM 648 O O . SER A 1 80 ? -15.837 0.886 19.565 1.00 80.06 80 SER A O 1
ATOM 650 N N . LEU A 1 81 ? -16.266 2.399 17.976 1.00 74.56 81 LEU A N 1
ATOM 651 C CA . LEU A 1 81 ? -15.126 2.059 17.124 1.00 74.56 81 LEU A CA 1
ATOM 652 C C . LEU A 1 81 ? -13.779 2.579 17.651 1.00 74.56 81 LEU A C 1
ATOM 654 O O . LEU A 1 81 ? -12.743 2.159 17.141 1.00 74.56 81 LEU A O 1
ATOM 658 N N . GLN A 1 82 ? -13.756 3.473 18.646 1.00 70.50 82 GLN A N 1
ATOM 659 C CA . GLN A 1 82 ? -12.508 4.076 19.142 1.00 70.50 82 GLN A CA 1
ATOM 660 C C . GLN A 1 82 ? -11.673 3.115 19.998 1.00 70.50 82 GLN A C 1
ATOM 662 O O . GLN A 1 82 ? -10.450 3.2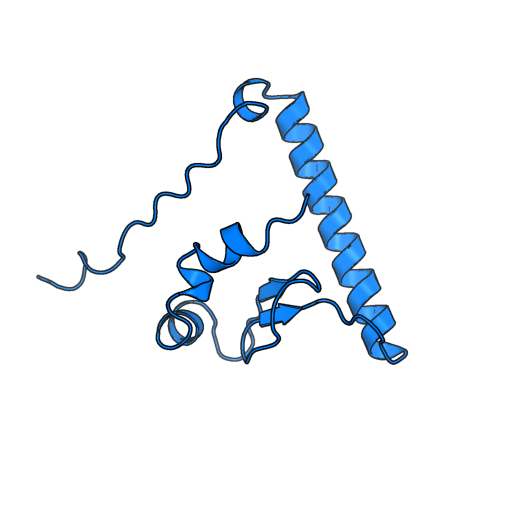13 20.006 1.00 70.50 82 GLN A O 1
ATOM 667 N N . ASN A 1 83 ? -12.320 2.168 20.684 1.00 67.00 83 ASN A N 1
ATOM 668 C CA . ASN A 1 83 ? -11.676 1.276 21.655 1.00 67.00 83 ASN A CA 1
ATOM 669 C C . ASN A 1 83 ? -11.807 -0.209 21.300 1.00 67.00 83 ASN A C 1
ATOM 671 O O . ASN A 1 83 ? -11.597 -1.068 22.157 1.00 67.00 83 ASN A O 1
ATOM 675 N N . HIS A 1 84 ? -12.163 -0.542 20.058 1.00 57.44 84 HIS A N 1
ATOM 676 C CA . HIS A 1 84 ? -12.218 -1.941 19.660 1.00 57.44 84 HIS A CA 1
ATOM 677 C C . HIS A 1 84 ? -10.815 -2.454 19.321 1.00 57.44 84 HIS A C 1
ATOM 679 O O . HIS A 1 84 ? -10.233 -2.013 18.325 1.00 57.44 84 HIS A O 1
ATOM 685 N N . PRO A 1 85 ? -10.257 -3.413 20.089 1.00 55.59 85 PRO A N 1
ATOM 686 C CA . PRO A 1 85 ? -9.159 -4.205 19.568 1.00 55.59 85 PRO A CA 1
ATOM 687 C C . PRO A 1 85 ? -9.679 -4.876 18.299 1.00 55.59 85 PRO A C 1
ATOM 689 O O . PRO A 1 85 ? -10.654 -5.625 18.344 1.00 55.59 85 PRO A O 1
ATOM 692 N N . VAL A 1 86 ? -9.066 -4.563 17.158 1.00 58.84 86 VAL A N 1
ATOM 693 C CA . VAL A 1 86 ? -9.386 -5.219 15.891 1.00 58.84 86 VAL A CA 1
ATOM 694 C C . VAL A 1 86 ? -9.013 -6.693 16.047 1.00 58.84 86 VAL A C 1
ATOM 696 O O . VAL A 1 86 ? -7.861 -7.083 15.867 1.00 58.84 86 VAL A O 1
ATOM 699 N N . GLN A 1 87 ? -9.981 -7.516 16.446 1.00 52.50 87 GLN A N 1
ATOM 700 C CA . GLN A 1 87 ? -9.847 -8.963 16.450 1.00 52.50 87 GLN A CA 1
ATOM 701 C C . GLN A 1 87 ? -10.131 -9.449 15.036 1.00 52.50 87 GLN A C 1
ATOM 703 O O . GLN A 1 87 ? -11.275 -9.693 14.658 1.00 52.50 87 GLN A O 1
ATOM 708 N N . VAL A 1 88 ? -9.074 -9.574 14.237 1.00 53.75 88 VAL A N 1
ATOM 709 C CA . VAL A 1 88 ? -9.158 -10.265 12.951 1.00 53.75 88 VAL A CA 1
ATOM 710 C C . VAL A 1 88 ? -9.271 -11.760 13.247 1.00 53.75 88 VAL A C 1
ATOM 712 O O . VAL A 1 88 ? -8.267 -12.439 13.445 1.00 53.75 88 VAL A O 1
ATOM 715 N N . HIS A 1 89 ? -10.498 -12.272 13.334 1.00 50.38 89 HIS A N 1
ATOM 716 C CA . HIS A 1 89 ? -10.733 -13.713 13.364 1.00 50.38 89 HIS A CA 1
ATOM 717 C C . HIS A 1 89 ? -10.502 -14.270 11.957 1.00 50.38 89 HIS A C 1
ATOM 719 O O . HIS A 1 89 ? -11.285 -14.016 11.042 1.00 50.38 89 HIS A O 1
ATOM 725 N N . CYS A 1 90 ? -9.420 -15.027 11.778 1.00 48.31 90 CYS A N 1
ATOM 726 C CA . CYS A 1 90 ? -9.237 -15.833 10.577 1.00 48.31 90 CYS A CA 1
ATOM 727 C C . CYS A 1 90 ? -10.203 -17.019 10.645 1.00 48.31 90 CYS A C 1
ATOM 729 O O . CYS A 1 90 ? -9.995 -17.943 11.428 1.00 48.31 90 CYS A O 1
ATOM 731 N N . ARG A 1 91 ? -11.270 -16.992 9.842 1.00 45.12 91 ARG A N 1
ATOM 732 C CA . ARG A 1 91 ? -12.047 -18.197 9.542 1.00 45.12 91 ARG A CA 1
ATOM 733 C C . ARG A 1 91 ? -11.319 -18.944 8.431 1.00 45.12 91 ARG A C 1
ATOM 735 O O . ARG A 1 91 ? -11.124 -18.388 7.353 1.00 45.12 91 ARG A O 1
ATOM 742 N N . SER A 1 92 ? -10.898 -20.174 8.702 1.00 48.19 92 SER A N 1
ATOM 74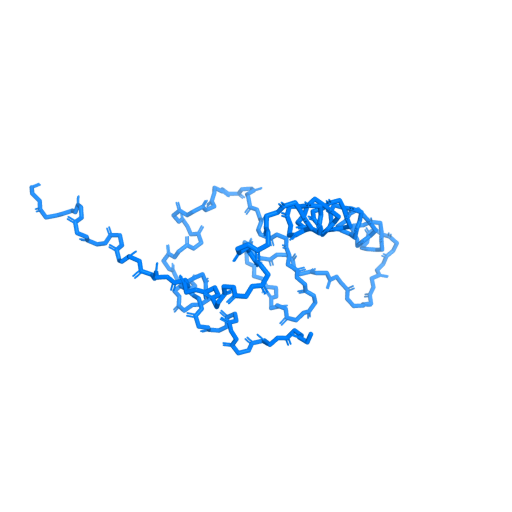3 C CA . SER A 1 92 ? -10.401 -21.088 7.680 1.00 48.19 92 SER A CA 1
ATOM 744 C C . SER A 1 92 ? -11.498 -21.312 6.642 1.00 48.19 92 SER A C 1
ATOM 746 O O . SER A 1 92 ? -12.577 -21.796 6.965 1.00 48.19 92 SER A O 1
ATOM 748 N N . VAL A 1 93 ? -11.221 -20.982 5.382 1.00 52.66 93 VAL A N 1
ATOM 749 C CA . VAL A 1 93 ? -12.115 -21.235 4.233 1.00 52.66 93 VAL A CA 1
ATOM 750 C C . VAL A 1 93 ? -12.182 -22.742 3.886 1.00 52.66 93 VAL A C 1
ATOM 752 O O . VAL A 1 93 ? -12.799 -23.147 2.910 1.00 52.66 93 VAL A O 1
ATOM 755 N N . LEU A 1 94 ? -11.583 -23.612 4.705 1.00 50.03 94 LEU A N 1
ATOM 756 C CA . LEU A 1 94 ? -11.459 -25.045 4.430 1.00 50.03 94 LEU A CA 1
ATOM 757 C C . LEU A 1 94 ? -12.696 -25.887 4.794 1.00 50.03 94 LEU A C 1
ATOM 759 O O . LEU A 1 94 ? -12.749 -27.049 4.406 1.00 50.03 94 LEU A O 1
ATOM 763 N N . ASP A 1 95 ? -13.724 -25.323 5.434 1.00 46.66 95 ASP A N 1
ATOM 764 C CA . ASP A 1 95 ? -14.916 -26.097 5.832 1.00 46.66 95 ASP A CA 1
ATOM 765 C C . ASP A 1 95 ? -15.971 -26.242 4.713 1.00 46.66 95 ASP A C 1
ATOM 767 O O . ASP A 1 95 ? -17.051 -26.776 4.943 1.00 46.66 95 ASP A O 1
ATOM 771 N N . SER A 1 96 ? -15.702 -25.761 3.493 1.00 45.69 96 SER A N 1
ATOM 772 C CA . SER A 1 96 ? -16.687 -25.747 2.390 1.00 45.69 96 SER A CA 1
ATOM 773 C C . SER A 1 96 ? -16.390 -26.711 1.236 1.00 45.69 96 SER A C 1
ATOM 775 O O . SER A 1 96 ? -17.090 -26.668 0.230 1.00 45.69 96 SER A O 1
ATOM 777 N N . VAL A 1 97 ? -15.384 -27.587 1.358 1.00 48.28 97 VAL A N 1
ATOM 778 C CA . VAL A 1 97 ? -15.040 -28.581 0.311 1.00 48.28 97 VAL A CA 1
ATOM 779 C C . VAL A 1 97 ? -15.157 -30.030 0.814 1.00 48.28 97 VAL A C 1
ATOM 781 O O . VAL A 1 97 ? -14.664 -30.960 0.187 1.00 48.28 97 VAL A O 1
ATOM 784 N N . ALA A 1 98 ? -15.836 -30.241 1.943 1.00 43.72 98 ALA A N 1
ATOM 785 C CA . ALA A 1 98 ? -16.190 -31.567 2.443 1.00 43.72 98 ALA A CA 1
ATOM 786 C C . ALA A 1 98 ? -17.716 -31.741 2.449 1.00 43.72 98 ALA A C 1
ATOM 788 O O . ALA A 1 98 ? -18.354 -31.686 3.499 1.00 43.72 98 ALA A O 1
ATOM 789 N N . SER A 1 99 ? -18.314 -31.905 1.268 1.00 35.56 99 SER A N 1
ATOM 790 C CA . SER A 1 99 ? -19.641 -32.510 1.064 1.00 35.56 99 SER A CA 1
ATOM 791 C C . SER A 1 99 ? -19.745 -33.048 -0.354 1.00 35.56 99 SER A C 1
ATOM 793 O O . SER A 1 99 ? -19.415 -32.281 -1.284 1.00 35.56 99 SER A O 1
#

InterPro domains:
  IPR027806 Harbinger transposase-derived nu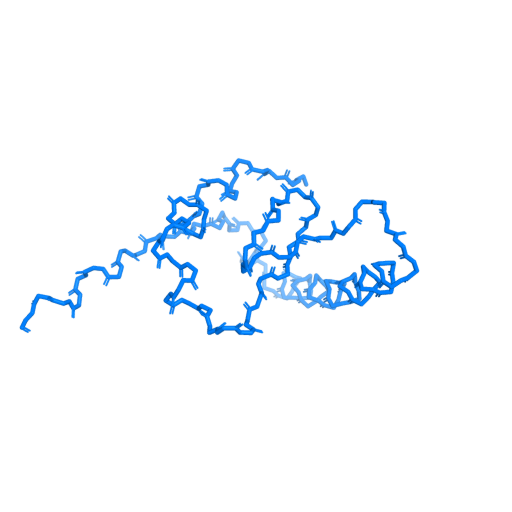clease domain [PF13359] (3-89)